Protein AF-A0A940U7Q2-F1 (afdb_monomer_lite)

Sequence (82 aa):
MAKITILLMAVVFAFGFMVPNAFADEQMGTGMGKPFALSSMVGTSVLDPKGEYLGRASDFVIDSQGHVTFVVVSHGGFLRIG

Foldseek 3Di:
DVVVVVVVVVVVVVVVVVPVVVCPVPDPPVDPDDDDDVVVQFQDWDADPVRHTPATFHDFDADPVGDGPDTDGDDDDPPPPD

Structure (mmCIF, N/CA/C/O backbone):
data_AF-A0A940U7Q2-F1
#
_entry.id   AF-A0A940U7Q2-F1
#
loop_
_atom_site.group_PDB
_atom_site.id
_atom_site.type_symbol
_atom_site.label_atom_id
_atom_site.label_alt_id
_atom_site.label_comp_id
_atom_site.label_asym_id
_atom_site.label_entity_id
_atom_site.label_seq_id
_atom_site.pdbx_PDB_ins_code
_atom_site.Cartn_x
_atom_site.Cartn_y
_atom_site.Cartn_z
_atom_site.occupancy
_atom_site.B_iso_or_equiv
_atom_site.auth_seq_id
_atom_site.auth_comp_id
_atom_site.auth_asym_id
_atom_site.auth_atom_id
_atom_site.pdbx_PDB_model_num
ATOM 1 N N . MET A 1 1 ? -4.072 22.278 -55.879 1.00 62.41 1 MET A N 1
ATOM 2 C CA . MET A 1 1 ? -3.599 23.094 -54.741 1.00 62.41 1 MET A CA 1
ATOM 3 C C . MET A 1 1 ? -4.633 23.146 -53.609 1.00 62.41 1 MET A C 1
ATOM 5 O O . MET A 1 1 ? -4.413 22.479 -52.613 1.00 62.41 1 MET A O 1
ATOM 9 N N . ALA A 1 2 ? -5.799 23.791 -53.773 1.00 67.62 2 ALA A N 1
ATOM 10 C CA . ALA A 1 2 ? -6.769 24.006 -52.678 1.00 67.62 2 ALA A CA 1
ATOM 11 C C . ALA A 1 2 ? -7.350 22.736 -52.005 1.00 67.62 2 ALA A C 1
ATOM 13 O O . ALA A 1 2 ? -7.589 22.732 -50.802 1.00 67.62 2 ALA A O 1
ATOM 14 N N . LYS A 1 3 ? -7.542 21.635 -52.748 1.00 60.81 3 LYS A N 1
ATOM 15 C CA . LYS A 1 3 ? -8.108 20.382 -52.203 1.00 60.81 3 LYS A CA 1
ATOM 16 C C . LYS A 1 3 ? -7.191 19.691 -51.178 1.00 60.81 3 LYS A C 1
ATOM 18 O O . LYS A 1 3 ? -7.679 19.121 -50.211 1.00 60.81 3 LYS A O 1
ATOM 23 N N . ILE A 1 4 ? -5.873 19.781 -51.374 1.00 76.06 4 ILE A N 1
ATOM 24 C CA . ILE A 1 4 ? -4.866 19.210 -50.464 1.00 76.06 4 ILE A CA 1
ATOM 25 C C . ILE A 1 4 ? -4.746 20.045 -49.184 1.00 76.06 4 ILE A C 1
ATOM 27 O O . ILE A 1 4 ? -4.610 19.488 -48.100 1.00 76.06 4 ILE A O 1
ATOM 31 N N . THR A 1 5 ? -4.888 21.369 -49.286 1.00 74.75 5 THR A N 1
ATOM 32 C CA . THR A 1 5 ? -4.893 22.267 -48.123 1.00 74.75 5 THR A CA 1
ATOM 33 C C . THR A 1 5 ? -6.097 22.019 -47.212 1.00 74.75 5 THR A C 1
ATOM 35 O O . THR A 1 5 ? -5.943 21.993 -45.995 1.00 74.75 5 THR A O 1
ATOM 38 N N . ILE A 1 6 ? -7.281 21.770 -47.782 1.00 77.75 6 ILE A N 1
ATOM 39 C CA . ILE A 1 6 ? -8.495 21.459 -47.007 1.00 77.75 6 ILE A CA 1
ATOM 40 C C . ILE A 1 6 ? -8.358 20.112 -46.284 1.00 77.75 6 ILE A C 1
ATOM 42 O O . ILE A 1 6 ? -8.717 20.009 -45.114 1.00 77.75 6 ILE A O 1
ATOM 46 N N . LEU A 1 7 ? -7.783 19.101 -46.945 1.00 76.56 7 LEU A N 1
ATOM 47 C CA . LEU A 1 7 ? -7.532 17.794 -46.331 1.00 76.56 7 LEU A CA 1
ATOM 48 C C . LEU A 1 7 ? -6.548 17.902 -45.153 1.00 76.56 7 LEU A C 1
ATOM 50 O O . LEU A 1 7 ? -6.791 17.333 -44.094 1.00 76.56 7 LEU A O 1
ATOM 54 N N . LEU A 1 8 ? -5.470 18.678 -45.309 1.00 76.50 8 LEU A N 1
ATOM 55 C CA . LEU A 1 8 ? -4.490 18.904 -44.242 1.00 76.50 8 LEU A CA 1
ATOM 56 C C . LEU A 1 8 ? -5.090 19.655 -43.045 1.00 76.50 8 LEU A C 1
ATOM 58 O O . LEU A 1 8 ? -4.838 19.280 -41.904 1.00 76.50 8 LEU A O 1
ATOM 62 N N . MET A 1 9 ? -5.927 20.666 -43.285 1.00 75.50 9 MET A N 1
ATOM 63 C CA . MET A 1 9 ? -6.628 21.383 -42.213 1.00 75.50 9 MET A CA 1
ATOM 64 C C . MET A 1 9 ? -7.631 20.486 -41.476 1.00 75.50 9 MET A C 1
ATOM 66 O O . MET A 1 9 ? -7.725 20.568 -40.254 1.00 75.50 9 MET A O 1
ATOM 70 N N . ALA A 1 10 ? -8.330 19.590 -42.180 1.00 75.56 10 ALA A N 1
ATOM 71 C CA . ALA A 1 10 ? -9.247 18.635 -41.557 1.00 75.56 10 ALA A CA 1
ATOM 72 C C . ALA A 1 10 ? -8.520 17.646 -40.629 1.00 75.56 10 ALA A C 1
ATOM 74 O O . ALA A 1 10 ? -9.013 17.346 -39.544 1.00 75.56 10 ALA A O 1
ATOM 75 N N . VAL A 1 11 ? -7.322 17.191 -41.012 1.00 73.56 11 VAL A N 1
ATOM 76 C CA . VAL A 1 11 ? -6.487 16.319 -40.169 1.00 73.56 11 VAL A CA 1
ATOM 77 C C . VAL A 1 11 ? -5.990 17.069 -38.931 1.00 73.56 11 VAL A C 1
ATOM 79 O O . VAL A 1 11 ? -6.090 16.548 -37.825 1.00 73.56 11 VAL A O 1
ATOM 82 N N . VAL A 1 12 ? -5.530 18.315 -39.080 1.00 72.31 12 VAL A N 1
ATOM 83 C CA . VAL A 1 12 ? -5.085 19.143 -37.942 1.00 72.31 12 VAL A CA 1
ATOM 84 C C . VAL A 1 12 ? -6.243 19.462 -36.989 1.00 72.31 12 VAL A C 1
ATOM 86 O O . VAL A 1 12 ? -6.054 19.441 -35.776 1.00 72.31 12 VAL A O 1
ATOM 89 N N . PHE A 1 13 ? -7.452 19.690 -37.507 1.00 75.31 13 PHE A N 1
ATOM 90 C CA . PHE A 1 13 ? -8.643 19.926 -36.688 1.00 75.31 13 PHE A CA 1
ATOM 91 C C . PHE A 1 13 ? -9.096 18.661 -35.939 1.00 75.31 13 PHE A C 1
ATOM 93 O O . PHE A 1 13 ? -9.427 18.733 -34.758 1.00 75.31 13 PHE A O 1
ATOM 100 N N . ALA A 1 14 ? -9.042 17.491 -36.587 1.00 63.81 14 ALA A N 1
ATOM 101 C CA . ALA A 1 14 ? -9.353 16.209 -35.954 1.00 63.81 14 ALA A CA 1
ATOM 102 C C . ALA A 1 14 ? -8.344 15.844 -34.850 1.00 63.81 14 ALA A C 1
ATOM 104 O O . ALA A 1 14 ? -8.744 15.428 -33.765 1.00 63.81 14 ALA A O 1
ATOM 105 N N . PHE A 1 15 ? -7.046 16.065 -35.085 1.00 63.88 15 PHE A N 1
ATOM 106 C CA . PHE A 1 15 ? -6.018 15.856 -34.061 1.00 63.88 15 PHE A CA 1
ATOM 107 C C . PHE A 1 15 ? -6.096 16.904 -32.939 1.00 63.88 15 PHE A C 1
ATOM 109 O O . PHE A 1 15 ? -5.960 16.547 -31.774 1.00 63.88 15 PHE A O 1
ATOM 116 N N . GLY A 1 16 ? -6.391 18.171 -33.246 1.00 60.28 16 GLY A N 1
ATOM 117 C CA . GLY A 1 16 ? -6.515 19.237 -32.244 1.00 60.28 16 GLY A CA 1
ATOM 118 C C . GLY A 1 16 ? -7.659 19.029 -31.242 1.00 60.28 16 GLY A C 1
ATOM 119 O O . GLY A 1 16 ? -7.516 19.388 -30.076 1.00 60.28 16 GLY A O 1
ATOM 120 N N . PHE A 1 17 ? -8.763 18.399 -31.660 1.00 62.62 17 PHE A N 1
ATOM 121 C CA . PHE A 1 17 ? -9.904 18.086 -30.786 1.00 62.62 17 PHE A CA 1
ATOM 122 C C . PHE A 1 17 ? -9.810 16.730 -30.070 1.00 62.62 17 PHE A C 1
ATOM 124 O O . PHE A 1 17 ? -10.542 16.507 -29.108 1.00 62.62 17 PHE A O 1
ATOM 131 N N . MET A 1 18 ? -8.913 15.833 -30.491 1.00 56.91 18 MET A N 1
ATOM 132 C CA . MET A 1 18 ? -8.727 14.511 -29.870 1.00 56.91 18 MET A CA 1
ATOM 133 C C . MET A 1 18 ? -7.663 14.505 -28.758 1.00 56.91 18 MET A C 1
ATOM 135 O O . MET A 1 18 ? -7.574 13.560 -27.980 1.00 56.91 18 MET A O 1
ATOM 139 N N . VAL A 1 19 ? -6.882 15.581 -28.648 1.00 56.94 19 VAL A N 1
ATOM 140 C CA . VAL A 1 19 ? -5.810 15.731 -27.658 1.00 56.94 19 VAL A CA 1
ATOM 141 C C . VAL A 1 19 ? -6.242 16.200 -26.252 1.00 56.94 19 VAL A C 1
ATOM 143 O O . VAL A 1 19 ? -5.612 15.742 -25.297 1.00 56.94 19 VAL A O 1
ATOM 146 N N . PRO A 1 20 ? -7.282 17.035 -26.022 1.00 54.06 20 PRO A N 1
ATOM 147 C CA . PRO A 1 20 ? -7.534 17.536 -24.667 1.00 54.06 20 PRO A CA 1
ATOM 148 C C . PRO A 1 20 ? -7.946 16.433 -23.679 1.00 54.06 20 PRO A C 1
ATOM 150 O O . PRO A 1 20 ? -7.686 16.566 -22.488 1.00 54.06 20 PRO A O 1
ATOM 153 N N . ASN A 1 21 ? -8.519 15.324 -24.163 1.00 54.06 21 ASN A N 1
ATOM 154 C CA . ASN A 1 21 ? -8.970 14.221 -23.307 1.00 54.06 21 ASN A CA 1
ATOM 155 C C . ASN A 1 21 ? -7.946 13.085 -23.148 1.00 54.06 21 ASN A C 1
ATOM 157 O O . ASN A 1 21 ? -8.124 12.250 -22.271 1.00 54.06 21 ASN A O 1
ATOM 161 N N . ALA A 1 22 ? -6.880 13.040 -23.956 1.00 54.41 22 ALA A N 1
ATOM 162 C CA . ALA A 1 22 ? -5.853 11.997 -23.848 1.00 54.41 22 ALA A CA 1
ATOM 163 C C . ALA A 1 22 ? -4.808 12.299 -22.758 1.00 54.41 22 ALA A C 1
ATOM 165 O O . ALA A 1 22 ? -4.161 11.389 -22.256 1.00 54.41 22 ALA A O 1
ATOM 166 N N . PHE A 1 23 ? -4.669 13.571 -22.366 1.00 53.62 23 PHE A N 1
ATOM 167 C CA . PHE A 1 23 ? -3.767 14.002 -21.291 1.00 53.62 23 PHE A CA 1
ATOM 168 C C . PHE A 1 23 ? -4.466 14.193 -19.937 1.00 53.62 23 PHE A C 1
ATOM 170 O O . PHE A 1 23 ? -3.812 14.533 -18.956 1.00 53.62 23 PHE A O 1
ATOM 177 N N . ALA A 1 24 ? -5.783 13.981 -19.864 1.00 51.84 24 ALA A N 1
ATOM 178 C CA . ALA A 1 24 ? -6.541 14.125 -18.621 1.00 51.84 24 ALA A CA 1
ATOM 179 C C . ALA A 1 24 ? -6.504 12.871 -17.727 1.00 51.84 24 ALA A C 1
ATOM 181 O O . ALA A 1 24 ? -6.895 12.956 -16.565 1.00 51.84 24 ALA A O 1
ATOM 182 N N . ASP A 1 25 ? -6.031 11.731 -18.240 1.00 51.53 25 ASP A N 1
ATOM 183 C CA . ASP A 1 25 ? -5.979 10.472 -17.479 1.00 51.53 25 ASP A CA 1
ATOM 184 C C . ASP A 1 25 ? -4.620 10.229 -16.801 1.00 51.53 25 ASP A C 1
ATOM 186 O O . ASP A 1 25 ? -4.468 9.351 -15.954 1.00 51.53 25 ASP A O 1
ATOM 190 N N . GLU A 1 26 ? -3.616 11.053 -17.114 1.00 56.06 26 GLU A N 1
ATOM 191 C CA . GLU A 1 26 ? -2.239 10.819 -16.686 1.00 56.06 26 GLU A CA 1
ATOM 192 C C . GLU A 1 26 ? -1.726 11.933 -15.784 1.00 56.06 26 GLU A C 1
ATOM 194 O O . GLU A 1 26 ? -0.759 12.624 -16.072 1.00 56.06 26 GLU A O 1
ATOM 199 N N . GLN A 1 27 ? -2.418 12.102 -14.661 1.00 47.84 27 GLN A N 1
ATOM 200 C CA . GLN A 1 27 ? -1.842 12.568 -13.404 1.00 47.84 27 GLN A CA 1
ATOM 201 C C . GLN A 1 27 ? -2.857 12.279 -12.297 1.00 47.84 27 GLN A C 1
ATOM 203 O O . GLN A 1 27 ? -3.525 13.162 -11.753 1.00 47.84 27 GLN A O 1
ATOM 208 N N . MET A 1 28 ? -2.925 11.010 -11.882 1.00 51.53 28 MET A N 1
ATOM 209 C CA . MET A 1 28 ? -3.325 10.669 -10.516 1.00 51.53 28 MET A CA 1
ATOM 210 C C . MET A 1 28 ? -2.277 11.217 -9.532 1.00 51.53 28 MET A C 1
ATOM 212 O O . MET A 1 28 ? -1.647 10.483 -8.783 1.00 51.53 28 MET A O 1
ATOM 216 N N . GLY A 1 29 ? -2.097 12.539 -9.506 1.00 50.19 29 GLY A N 1
ATOM 217 C CA . GLY A 1 29 ? -1.533 13.222 -8.361 1.00 50.19 29 GLY A CA 1
ATOM 218 C C . GLY A 1 29 ? -2.468 12.919 -7.208 1.00 50.19 29 GLY A C 1
ATOM 219 O O . GLY A 1 29 ? -3.628 13.338 -7.220 1.00 50.19 29 GLY A O 1
ATOM 220 N N . THR A 1 30 ? -2.007 12.104 -6.268 1.00 56.38 30 THR A N 1
ATOM 221 C CA . THR A 1 30 ? -2.645 11.826 -4.985 1.00 56.38 30 THR A CA 1
ATOM 222 C C . THR A 1 30 ? -2.720 13.132 -4.201 1.00 56.38 30 THR A C 1
ATOM 224 O O . THR A 1 30 ? -1.900 13.413 -3.333 1.00 56.38 30 THR A O 1
ATOM 227 N N . GLY A 1 31 ? -3.685 13.978 -4.558 1.00 54.00 31 GLY A N 1
ATOM 228 C CA . GLY A 1 31 ? -4.121 15.080 -3.724 1.00 54.00 31 GLY A CA 1
ATOM 229 C C . GLY A 1 31 ? -4.550 14.494 -2.389 1.00 54.00 31 GLY A C 1
ATOM 230 O O . GLY A 1 31 ? -5.425 13.629 -2.341 1.00 54.00 31 GLY A O 1
ATOM 231 N N . MET A 1 32 ? -3.877 14.925 -1.329 1.00 59.06 32 MET A N 1
ATOM 232 C CA . MET A 1 32 ? -4.181 14.583 0.052 1.00 59.06 32 MET A CA 1
ATOM 233 C C . MET A 1 32 ? -5.632 15.005 0.333 1.00 59.06 32 MET A C 1
ATOM 235 O O . MET A 1 32 ? -5.900 16.177 0.570 1.00 59.06 32 MET A O 1
ATOM 239 N N . GLY A 1 33 ? -6.583 14.077 0.175 1.00 63.97 33 GLY A N 1
ATOM 240 C CA . GLY A 1 33 ? -8.013 14.338 0.375 1.00 63.97 33 GLY A CA 1
ATOM 241 C C . GLY A 1 33 ? -8.988 13.690 -0.613 1.00 63.97 33 GLY A C 1
ATOM 242 O O . GLY A 1 33 ? -10.177 13.660 -0.308 1.00 63.97 33 GLY A O 1
ATOM 243 N N . LYS A 1 34 ? -8.553 13.143 -1.761 1.00 72.75 34 LYS A N 1
ATOM 244 C CA . LYS A 1 34 ? -9.474 12.380 -2.630 1.00 72.75 34 LYS A CA 1
ATOM 245 C C . LYS A 1 34 ? -9.516 10.897 -2.234 1.00 72.75 34 LYS A C 1
ATOM 247 O O . LYS A 1 34 ? -8.448 10.298 -2.082 1.00 72.75 34 LYS A O 1
ATOM 252 N N . PRO A 1 35 ? -10.710 10.295 -2.076 1.00 71.38 35 PRO A N 1
ATOM 253 C CA . PRO A 1 35 ? -10.820 8.867 -1.819 1.00 71.38 35 PRO A CA 1
ATOM 254 C C . PRO A 1 35 ? -10.232 8.094 -3.002 1.00 71.38 35 PRO A C 1
ATOM 256 O O . PRO A 1 35 ? -10.488 8.421 -4.162 1.00 71.38 35 PRO A O 1
ATOM 259 N N . PHE A 1 36 ? -9.435 7.076 -2.705 1.00 80.44 36 PHE A N 1
ATOM 260 C CA . PHE A 1 36 ? -8.904 6.139 -3.687 1.00 80.44 36 PHE A CA 1
ATOM 261 C C . PHE A 1 36 ? -9.346 4.726 -3.315 1.00 80.44 36 PHE A C 1
ATOM 263 O O . PHE A 1 36 ? -9.591 4.421 -2.146 1.00 80.44 36 PHE A O 1
ATOM 270 N N . ALA A 1 37 ? -9.475 3.862 -4.317 1.00 86.38 37 ALA A N 1
ATOM 271 C CA . ALA A 1 37 ? -9.850 2.477 -4.089 1.00 86.38 37 ALA A CA 1
ATOM 272 C C . ALA A 1 37 ? -8.625 1.674 -3.633 1.00 86.38 37 ALA A C 1
ATOM 274 O O . ALA A 1 37 ? -7.594 1.689 -4.295 1.00 86.38 37 ALA A O 1
ATOM 275 N N . LEU A 1 38 ? -8.738 0.908 -2.545 1.00 86.50 38 LEU A N 1
ATOM 276 C CA . LEU A 1 38 ? -7.658 0.002 -2.120 1.00 86.50 38 LEU A CA 1
ATOM 277 C C . LEU A 1 38 ? -7.332 -1.048 -3.193 1.00 86.50 38 LEU A C 1
ATOM 279 O O . LEU A 1 38 ? -6.181 -1.453 -3.337 1.00 86.50 38 LEU A O 1
ATOM 283 N N . SER A 1 39 ? -8.323 -1.427 -4.006 1.00 88.00 39 SER A N 1
ATOM 284 C CA . SER A 1 39 ? -8.137 -2.343 -5.134 1.00 88.00 39 SER A CA 1
ATOM 285 C C . SER A 1 39 ? -7.139 -1.831 -6.172 1.00 88.00 39 SER A C 1
ATOM 287 O O . SER A 1 39 ? -6.494 -2.649 -6.820 1.00 88.00 39 SER A O 1
ATO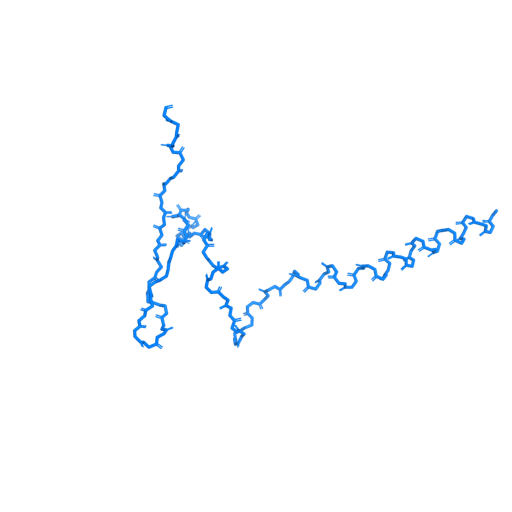M 289 N N . SER A 1 40 ? -6.958 -0.512 -6.314 1.00 89.44 40 SER A N 1
ATOM 290 C CA . SER A 1 40 ? -5.963 0.039 -7.240 1.00 89.44 40 SER A CA 1
ATOM 291 C C . SER A 1 40 ? -4.533 -0.055 -6.706 1.00 89.44 40 SER A C 1
ATOM 293 O O . SER A 1 40 ? -3.591 0.142 -7.466 1.00 89.44 40 SER A O 1
ATOM 295 N N . MET A 1 41 ? -4.352 -0.334 -5.410 1.00 89.00 41 MET A N 1
ATOM 296 C CA . MET A 1 41 ? -3.038 -0.541 -4.791 1.00 89.00 41 MET A CA 1
ATOM 297 C C . MET A 1 41 ? -2.645 -2.020 -4.704 1.00 89.00 41 MET A C 1
ATOM 299 O O . MET A 1 41 ? -1.466 -2.332 -4.520 1.00 89.00 41 MET A O 1
ATOM 303 N N . VAL A 1 42 ? -3.595 -2.943 -4.865 1.00 91.75 42 VAL A N 1
ATOM 304 C CA . VAL A 1 42 ? -3.2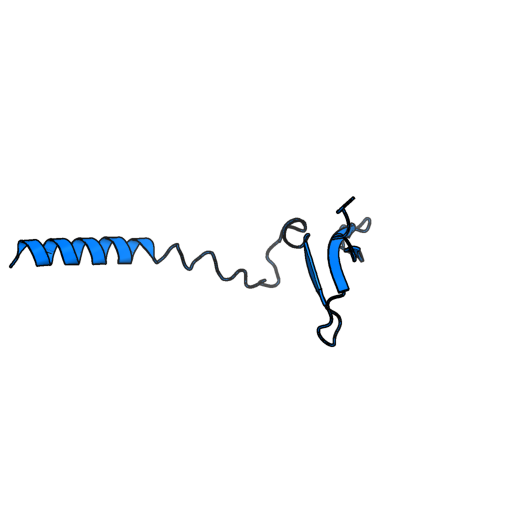99 -4.378 -4.962 1.00 91.75 42 VAL A CA 1
ATOM 305 C C . VAL A 1 42 ? -2.480 -4.643 -6.231 1.00 91.75 42 VAL A C 1
ATOM 307 O O . VAL A 1 42 ? -2.778 -4.134 -7.307 1.00 91.75 42 VAL A O 1
ATOM 310 N N . GLY A 1 43 ? -1.425 -5.444 -6.110 1.00 89.75 43 GLY A N 1
ATOM 311 C CA . GLY A 1 43 ? -0.498 -5.782 -7.189 1.00 89.75 43 GLY A CA 1
ATOM 312 C C . GLY A 1 43 ? 0.664 -4.801 -7.362 1.00 89.75 43 GLY A C 1
ATOM 313 O O . GLY A 1 43 ? 1.555 -5.069 -8.168 1.00 89.75 43 GLY A O 1
ATOM 314 N N . THR A 1 44 ? 0.701 -3.704 -6.602 1.00 92.31 44 THR A N 1
ATOM 315 C CA . THR A 1 44 ? 1.816 -2.747 -6.642 1.00 92.31 44 THR A CA 1
ATOM 316 C C . THR A 1 44 ? 3.093 -3.335 -6.041 1.00 92.31 44 THR A C 1
ATOM 318 O O . THR A 1 44 ? 3.046 -4.143 -5.108 1.00 92.31 44 THR A O 1
ATOM 321 N N . SER A 1 45 ? 4.245 -2.951 -6.599 1.00 93.12 45 SER A N 1
ATOM 322 C CA . SER A 1 45 ? 5.560 -3.384 -6.120 1.00 93.12 45 SER A CA 1
ATOM 323 C C . SER A 1 45 ? 5.889 -2.743 -4.777 1.00 93.12 45 SER A C 1
ATOM 325 O O . SER A 1 45 ? 5.847 -1.522 -4.638 1.00 93.12 45 SER A O 1
ATOM 327 N N . VAL A 1 46 ? 6.278 -3.568 -3.811 1.00 93.06 46 VAL A N 1
ATOM 328 C CA . VAL A 1 46 ? 6.780 -3.126 -2.509 1.00 93.06 46 VAL A CA 1
ATOM 329 C C . VAL A 1 46 ? 8.299 -3.129 -2.563 1.00 93.06 46 VAL A C 1
ATOM 331 O O . VAL A 1 46 ? 8.900 -4.145 -2.916 1.00 93.06 46 VAL A O 1
ATOM 334 N N . LEU A 1 47 ? 8.908 -1.992 -2.235 1.00 94.50 47 LEU A N 1
ATOM 335 C CA . LEU A 1 47 ? 10.356 -1.810 -2.216 1.00 94.50 47 LEU A CA 1
ATOM 336 C C . LEU A 1 47 ? 10.834 -1.540 -0.789 1.00 94.50 47 LEU A C 1
ATOM 338 O O . LEU A 1 47 ? 10.111 -0.937 0.008 1.00 94.50 47 LEU A O 1
ATOM 342 N N . ASP A 1 48 ? 12.051 -1.966 -0.478 1.00 92.94 48 ASP A N 1
ATOM 343 C CA . ASP A 1 48 ? 12.739 -1.557 0.741 1.00 92.94 48 ASP A CA 1
ATOM 344 C C . ASP A 1 48 ? 13.306 -0.119 0.602 1.00 92.94 48 ASP A C 1
ATOM 346 O O . ASP A 1 48 ? 13.300 0.461 -0.490 1.00 92.94 48 ASP A O 1
ATOM 350 N N . PRO A 1 49 ? 13.831 0.489 1.683 1.00 96.31 49 PRO A N 1
ATOM 351 C CA . PRO A 1 49 ? 14.429 1.827 1.623 1.00 96.31 49 PRO A CA 1
ATOM 352 C C . PRO A 1 49 ? 15.657 1.959 0.706 1.00 96.31 49 PRO A C 1
ATOM 354 O O . PRO A 1 49 ? 16.050 3.076 0.377 1.00 96.31 49 PRO A O 1
ATOM 357 N N . LYS A 1 50 ? 16.288 0.848 0.317 1.00 96.25 50 LYS A N 1
ATOM 358 C CA . LYS A 1 50 ? 17.413 0.802 -0.627 1.00 96.25 50 LYS A CA 1
ATOM 359 C C . LYS A 1 50 ? 16.947 0.603 -2.074 1.00 96.25 50 LYS A C 1
ATOM 361 O O . LYS A 1 50 ? 17.772 0.671 -2.982 1.00 96.25 50 LYS A O 1
ATOM 366 N N . GLY A 1 51 ? 15.649 0.394 -2.296 1.00 92.88 51 GLY A N 1
ATOM 367 C CA . GLY A 1 51 ? 15.051 0.127 -3.601 1.00 92.88 51 GLY A CA 1
ATOM 368 C C . GLY A 1 51 ? 15.016 -1.354 -3.988 1.00 92.88 51 GLY A C 1
ATOM 369 O O . GLY A 1 51 ? 14.706 -1.666 -5.137 1.00 92.88 51 GLY A O 1
ATOM 370 N N . GLU A 1 52 ? 15.316 -2.274 -3.072 1.00 91.69 52 GLU A N 1
ATOM 371 C CA . GLU A 1 52 ? 15.225 -3.712 -3.317 1.00 91.69 52 GLU A CA 1
ATOM 372 C C . GLU A 1 52 ? 13.765 -4.171 -3.346 1.00 91.69 52 GLU A C 1
ATOM 374 O O . GLU A 1 52 ? 12.945 -3.785 -2.513 1.00 91.69 52 GLU A O 1
ATOM 379 N N . TYR A 1 53 ? 13.427 -5.017 -4.320 1.00 91.19 53 TYR A N 1
ATOM 380 C CA . TYR A 1 53 ? 12.070 -5.523 -4.493 1.00 91.19 53 TYR A CA 1
ATOM 381 C C . TYR A 1 53 ? 11.720 -6.571 -3.431 1.00 91.19 53 TYR A C 1
ATOM 383 O O . TYR A 1 53 ? 12.323 -7.641 -3.373 1.00 91.19 53 TYR A O 1
ATOM 391 N N . LEU A 1 54 ? 10.681 -6.288 -2.647 1.00 91.31 54 LEU A N 1
ATOM 392 C CA . LEU A 1 54 ? 10.171 -7.132 -1.565 1.00 91.31 54 LEU A CA 1
ATOM 393 C C . LEU A 1 54 ? 8.903 -7.900 -1.934 1.00 91.31 54 LEU A C 1
ATOM 395 O O . LEU A 1 54 ? 8.445 -8.720 -1.143 1.00 91.31 54 LEU A O 1
ATOM 399 N N . GLY A 1 55 ? 8.339 -7.717 -3.128 1.00 92.56 55 GLY A N 1
ATOM 400 C CA . GLY A 1 55 ? 7.141 -8.439 -3.565 1.00 92.56 55 GLY A CA 1
ATOM 401 C C . GLY A 1 55 ? 6.038 -7.525 -4.079 1.00 92.56 55 GLY A C 1
ATOM 402 O O . GLY A 1 55 ? 6.275 -6.364 -4.410 1.00 92.56 55 GLY A O 1
ATOM 403 N N . ARG A 1 56 ? 4.817 -8.059 -4.140 1.00 92.69 56 ARG A N 1
ATOM 404 C CA . ARG A 1 56 ? 3.611 -7.292 -4.483 1.00 92.69 56 ARG A CA 1
ATOM 405 C C . ARG A 1 56 ? 2.632 -7.259 -3.324 1.00 92.69 56 ARG A C 1
ATOM 407 O O . ARG A 1 56 ? 2.404 -8.296 -2.695 1.00 92.69 56 ARG A O 1
ATOM 414 N N . ALA A 1 57 ? 2.016 -6.102 -3.099 1.00 93.62 57 ALA A N 1
ATOM 415 C CA . ALA A 1 57 ? 0.892 -5.969 -2.177 1.00 93.62 57 ALA A CA 1
ATOM 416 C C . ALA A 1 57 ? -0.256 -6.871 -2.653 1.00 93.62 57 ALA A C 1
ATOM 418 O O . ALA A 1 57 ? -0.797 -6.660 -3.735 1.00 93.62 57 ALA A O 1
ATOM 419 N N . SER A 1 58 ? -0.594 -7.911 -1.898 1.00 92.88 58 SER A N 1
ATOM 420 C CA . SER A 1 58 ? -1.668 -8.843 -2.256 1.00 92.88 58 SER A CA 1
ATOM 421 C C . SER A 1 58 ? -2.982 -8.504 -1.570 1.0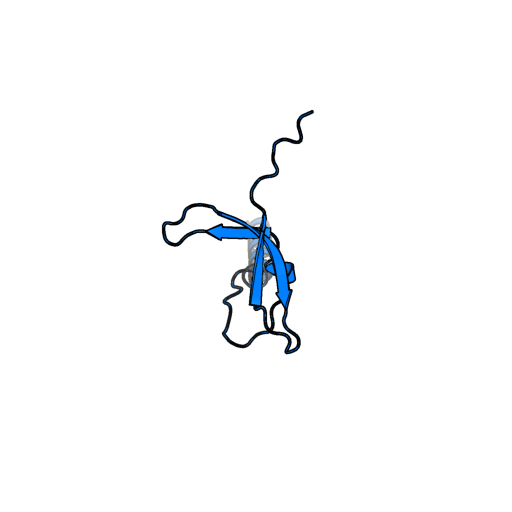0 92.88 58 SER A C 1
ATOM 423 O O . SER A 1 58 ? -4.034 -8.764 -2.144 1.00 92.88 58 SER A O 1
ATOM 425 N N . ASP A 1 59 ? -2.920 -7.954 -0.356 1.00 93.8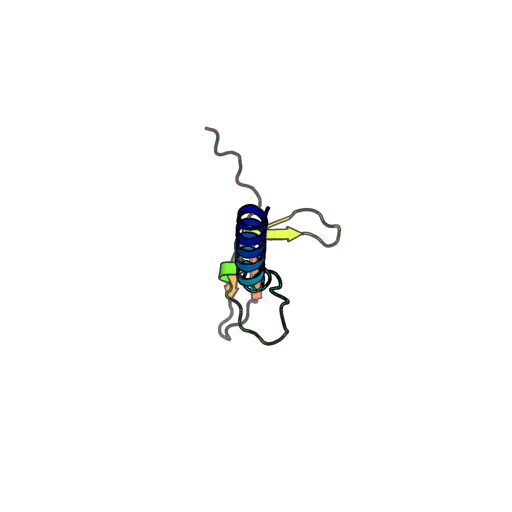1 59 ASP A N 1
ATOM 426 C CA . ASP A 1 59 ? -4.107 -7.642 0.439 1.00 93.81 59 ASP A CA 1
ATOM 427 C C . ASP A 1 59 ? -3.811 -6.604 1.536 1.00 93.81 59 ASP A C 1
ATOM 429 O O . ASP A 1 59 ? -2.646 -6.304 1.820 1.00 93.81 59 ASP A O 1
ATOM 433 N N . PHE A 1 60 ? -4.859 -6.083 2.172 1.00 93.62 60 PHE A N 1
ATOM 434 C CA . PHE A 1 60 ? -4.801 -5.077 3.232 1.00 93.62 60 PHE A CA 1
ATOM 435 C C . PHE A 1 60 ? -5.576 -5.536 4.469 1.00 93.62 60 PHE A C 1
ATOM 437 O O . PHE A 1 60 ? -6.724 -5.961 4.384 1.00 93.62 60 PHE A O 1
ATOM 444 N N . V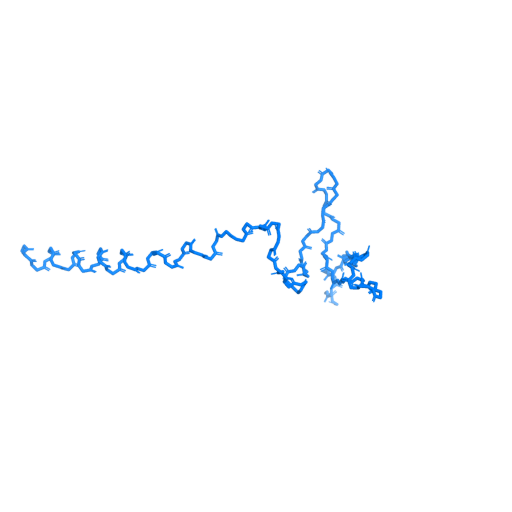AL A 1 61 ? -4.965 -5.394 5.643 1.00 94.25 61 VAL A N 1
ATOM 445 C CA . VAL A 1 61 ? -5.622 -5.646 6.929 1.00 94.25 61 VAL A CA 1
ATOM 446 C C . VAL A 1 61 ? -6.186 -4.333 7.445 1.00 94.25 61 VAL A C 1
ATOM 448 O O . VAL A 1 61 ? -5.444 -3.362 7.610 1.00 94.25 61 VAL A O 1
ATOM 451 N N . ILE A 1 62 ? -7.488 -4.322 7.709 1.00 94.31 62 ILE A N 1
ATOM 452 C CA . ILE A 1 62 ? -8.228 -3.145 8.161 1.00 94.31 62 ILE A CA 1
ATOM 453 C C . ILE A 1 62 ? -8.696 -3.381 9.599 1.00 94.31 62 ILE A C 1
ATOM 455 O O . ILE A 1 62 ? -9.204 -4.458 9.919 1.00 94.31 62 ILE A O 1
ATOM 459 N N . ASP A 1 63 ? -8.508 -2.391 10.470 1.00 94.75 63 ASP A N 1
ATOM 460 C CA . ASP A 1 63 ? -9.007 -2.438 11.843 1.00 94.75 63 ASP A CA 1
ATOM 461 C C . ASP A 1 63 ? -10.525 -2.184 11.930 1.00 94.75 63 ASP A C 1
ATOM 463 O O . ASP A 1 63 ? -11.205 -1.848 10.960 1.00 94.75 63 ASP A O 1
ATOM 467 N N . SER A 1 64 ? -11.076 -2.311 13.139 1.00 95.69 64 SER A N 1
ATOM 468 C CA . SER A 1 64 ? -12.499 -2.033 13.393 1.00 95.69 64 SER A CA 1
ATOM 469 C C . SER A 1 64 ? -12.934 -0.586 13.110 1.00 95.69 64 SER A C 1
ATOM 471 O O . SER A 1 64 ? -14.131 -0.323 13.025 1.00 95.69 64 SER A O 1
ATOM 473 N N . GLN A 1 65 ? -11.990 0.351 13.005 1.00 95.38 65 GLN A N 1
ATOM 474 C CA . GLN A 1 65 ? -12.233 1.772 12.753 1.00 95.38 65 GLN A CA 1
ATOM 475 C C . GLN A 1 65 ? -12.114 2.125 11.261 1.00 95.38 65 GLN A C 1
ATOM 477 O O . GLN A 1 65 ? -12.372 3.265 10.883 1.00 95.38 65 GLN A O 1
ATOM 482 N N . GLY A 1 66 ? -11.760 1.160 10.405 1.00 89.50 66 GLY A N 1
ATOM 483 C CA . GLY A 1 66 ? -11.608 1.361 8.966 1.00 89.50 66 GLY A CA 1
ATOM 484 C C . GLY A 1 66 ? -10.211 1.807 8.530 1.00 89.50 66 GLY A C 1
ATOM 485 O O . GLY A 1 66 ? -10.042 2.188 7.371 1.00 89.50 66 GLY A O 1
ATOM 486 N N . HIS A 1 67 ? -9.202 1.761 9.405 1.00 91.00 67 HIS A N 1
ATOM 487 C CA . HIS A 1 67 ? -7.827 2.109 9.042 1.00 91.00 67 HIS A CA 1
ATOM 488 C C . HIS A 1 67 ? -7.050 0.890 8.554 1.00 91.00 67 HIS A C 1
ATOM 490 O O . HIS A 1 67 ? -7.091 -0.181 9.160 1.00 91.00 67 HIS A O 1
ATOM 496 N N . VAL A 1 68 ? -6.265 1.072 7.491 1.00 91.44 68 VAL A N 1
ATOM 497 C CA . VAL A 1 68 ? -5.305 0.062 7.035 1.00 91.44 68 VAL A CA 1
ATOM 498 C C . VAL A 1 68 ? -4.165 -0.028 8.050 1.00 91.44 68 VAL A C 1
ATOM 500 O O . VAL A 1 68 ? -3.390 0.914 8.202 1.00 91.44 68 VAL A O 1
ATOM 503 N N . THR A 1 69 ? -4.060 -1.158 8.745 1.00 94.75 69 THR A N 1
ATOM 504 C CA . THR A 1 69 ? -3.022 -1.399 9.761 1.00 94.75 69 THR A CA 1
ATOM 505 C C . THR A 1 69 ? -1.820 -2.136 9.181 1.00 94.75 69 THR A C 1
ATOM 507 O O . THR A 1 69 ? -0.684 -1.858 9.555 1.00 94.75 69 THR A O 1
ATOM 510 N N . PHE A 1 70 ? -2.060 -3.064 8.250 1.00 93.75 70 PHE A N 1
ATOM 511 C CA . PHE A 1 70 ? -1.004 -3.860 7.625 1.00 93.7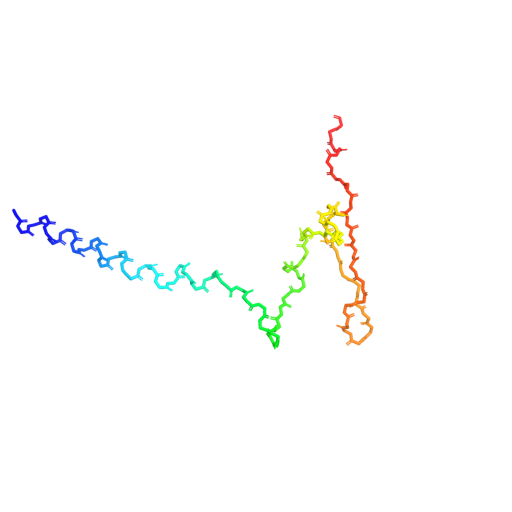5 70 PHE A CA 1
ATOM 512 C C . PHE A 1 70 ? -1.278 -4.096 6.142 1.00 93.75 70 PHE A C 1
ATOM 514 O O . PHE A 1 70 ? -2.426 -4.111 5.698 1.00 93.75 70 PHE A O 1
ATOM 521 N N . VAL A 1 71 ? -0.204 -4.338 5.392 1.00 93.69 71 VAL A N 1
ATOM 522 C CA . VAL A 1 71 ? -0.246 -4.789 3.997 1.00 93.69 71 VAL A CA 1
ATOM 523 C C . VAL A 1 71 ? 0.318 -6.202 3.946 1.00 93.69 71 VAL A C 1
ATOM 525 O O . VAL A 1 71 ? 1.408 -6.458 4.458 1.00 93.69 71 VAL A O 1
ATOM 528 N N . VAL A 1 72 ? -0.412 -7.121 3.324 1.00 93.94 72 VAL A N 1
ATOM 529 C CA . VAL A 1 72 ? 0.083 -8.466 3.034 1.00 93.94 72 VAL A CA 1
ATOM 530 C C . VAL A 1 72 ? 0.938 -8.382 1.778 1.00 93.94 72 VAL A C 1
ATOM 532 O O . VAL A 1 72 ? 0.464 -7.960 0.722 1.00 93.94 72 VAL A O 1
ATOM 535 N N . VAL A 1 73 ? 2.206 -8.770 1.890 1.00 93.38 73 VAL A N 1
ATOM 536 C CA . VAL A 1 73 ? 3.148 -8.759 0.769 1.00 93.38 73 VAL A CA 1
ATOM 537 C C . VAL A 1 73 ? 3.391 -10.187 0.313 1.00 93.38 73 VAL A C 1
ATOM 539 O O . VAL A 1 73 ? 3.884 -11.026 1.064 1.00 93.38 73 VAL A O 1
ATOM 542 N N . SER A 1 74 ? 3.048 -10.453 -0.942 1.00 89.88 74 SER A N 1
ATOM 543 C CA . SER A 1 74 ? 3.340 -11.722 -1.597 1.00 89.88 74 SER A CA 1
ATOM 544 C C . SER A 1 74 ? 4.727 -11.673 -2.238 1.00 89.88 74 SER A C 1
ATOM 546 O O . SER A 1 74 ? 5.016 -10.815 -3.078 1.00 89.88 74 SER A O 1
ATOM 548 N N . HIS A 1 75 ? 5.593 -12.607 -1.843 1.00 82.81 75 HIS A N 1
ATOM 549 C CA . HIS A 1 75 ? 6.920 -12.799 -2.418 1.00 82.81 75 HIS A CA 1
ATOM 550 C C . HIS A 1 75 ? 7.029 -14.240 -2.927 1.00 82.81 75 HIS A C 1
ATOM 552 O O . HIS A 1 75 ? 6.827 -15.183 -2.167 1.00 82.81 75 HIS A O 1
ATOM 558 N N . GLY A 1 76 ? 7.317 -14.417 -4.218 1.00 69.56 76 GLY A N 1
ATOM 559 C CA . GLY A 1 76 ? 7.393 -15.737 -4.857 1.00 69.56 76 GLY A CA 1
ATOM 560 C C . GLY A 1 76 ? 6.096 -16.173 -5.554 1.00 69.56 76 GLY A C 1
ATOM 561 O O . GLY A 1 76 ? 5.015 -16.164 -4.976 1.00 69.56 76 GLY A O 1
ATOM 562 N N . GLY A 1 77 ? 6.208 -16.548 -6.834 1.00 63.06 77 GLY A N 1
ATOM 563 C CA . GLY A 1 77 ? 5.054 -16.957 -7.648 1.00 63.06 77 GLY A CA 1
ATOM 564 C C . GLY A 1 77 ? 5.346 -17.375 -9.094 1.00 63.06 77 GLY A C 1
ATOM 565 O O . GLY A 1 77 ? 4.416 -17.452 -9.888 1.00 63.06 77 GLY A O 1
ATOM 566 N N . PHE A 1 78 ? 6.605 -17.646 -9.459 1.00 61.41 78 PHE A N 1
ATOM 567 C CA . PHE A 1 78 ? 6.987 -17.985 -10.841 1.00 61.41 78 PHE A CA 1
ATOM 568 C C . PHE A 1 78 ? 7.529 -19.411 -11.046 1.00 61.41 78 PHE A C 1
ATOM 570 O O . PHE A 1 78 ? 8.071 -19.701 -12.103 1.00 61.41 78 PHE A O 1
ATOM 577 N N . LEU A 1 79 ? 7.352 -20.340 -10.102 1.00 61.91 79 LEU A N 1
ATOM 578 C CA . LEU A 1 79 ? 7.686 -21.759 -10.317 1.00 61.91 79 LEU A CA 1
ATOM 579 C C . LEU A 1 79 ? 6.425 -22.632 -10.250 1.00 61.91 79 LEU A C 1
ATOM 581 O O . LEU A 1 79 ? 6.285 -23.502 -9.401 1.00 61.91 79 LEU A O 1
ATOM 585 N N . ARG A 1 80 ? 5.482 -22.364 -11.161 1.00 49.78 80 ARG A N 1
ATOM 586 C CA . ARG A 1 80 ? 4.401 -23.294 -11.552 1.00 49.78 80 ARG A CA 1
ATOM 587 C C . ARG A 1 80 ? 4.697 -23.966 -12.899 1.00 49.78 80 ARG A C 1
ATOM 589 O O . ARG A 1 80 ? 3.773 -24.318 -13.625 1.00 49.78 80 ARG A O 1
ATOM 596 N N . ILE A 1 81 ? 5.972 -24.116 -13.245 1.00 57.94 81 ILE A N 1
ATOM 597 C CA . ILE A 1 81 ? 6.376 -25.070 -14.278 1.00 57.94 81 ILE A CA 1
ATOM 598 C C . ILE A 1 81 ? 6.504 -26.404 -13.548 1.00 57.94 81 ILE A C 1
ATOM 600 O O . ILE A 1 81 ? 7.456 -26.607 -12.797 1.00 57.94 81 ILE A O 1
ATOM 604 N N . GLY A 1 82 ? 5.441 -27.203 -13.641 1.00 53.56 82 GLY A N 1
ATOM 605 C CA . GLY A 1 82 ? 5.496 -28.627 -13.325 1.00 53.56 82 GLY A CA 1
ATOM 606 C C . GLY A 1 82 ? 6.276 -29.397 -14.378 1.00 53.56 82 GLY A C 1
ATOM 607 O O . GLY A 1 82 ? 6.560 -28.812 -15.451 1.00 53.56 82 GLY A O 1
#

Secondary structure (DSSP, 8-state):
-HHHHHHHHHHHHHHHHHSTTTSSSS-----TTS---GGGTTTPEEE-TT--EEEEEEEEEE-TTS-EEEEEEE--------

Radius of gyration: 23.2 Å; chains: 1; bounding box: 30×53×68 Å

pLDDT: mean 76.87, std 16.17, range [47.84, 96.31]